Protein AF-A0A2Z5AEL7-F1 (afdb_monomer_lite)

Radius of gyration: 12.7 Å; chains: 1; bounding box: 28×24×34 Å

Structure (mmCIF, N/CA/C/O backbone):
data_AF-A0A2Z5AEL7-F1
#
_entry.id   AF-A0A2Z5AEL7-F1
#
loop_
_atom_site.group_PDB
_atom_site.id
_atom_site.type_symbol
_atom_site.label_atom_id
_atom_site.label_alt_id
_atom_site.label_comp_id
_atom_site.label_asym_id
_atom_site.label_entity_id
_atom_site.label_seq_id
_atom_site.pdbx_PDB_ins_code
_atom_site.Cartn_x
_atom_site.Cartn_y
_atom_site.Cartn_z
_atom_site.occupancy
_atom_site.B_iso_or_equiv
_atom_site.auth_seq_id
_atom_site.auth_comp_id
_atom_site.auth_asym_id
_atom_site.auth_atom_id
_atom_site.pdbx_PDB_model_num
ATOM 1 N N . MET A 1 1 ? 16.625 4.381 -24.983 1.00 64.56 1 MET A N 1
ATOM 2 C CA . MET A 1 1 ? 16.957 5.186 -23.787 1.00 64.56 1 MET A CA 1
ATOM 3 C C . MET A 1 1 ? 15.971 4.847 -22.680 1.00 64.56 1 MET A C 1
ATOM 5 O O . MET A 1 1 ? 14.774 4.874 -22.933 1.00 64.56 1 MET A O 1
ATOM 9 N N . SER A 1 2 ? 16.451 4.452 -21.500 1.00 80.88 2 SER A N 1
ATOM 10 C CA . SER A 1 2 ? 15.595 4.210 -20.331 1.00 80.88 2 SER A CA 1
ATOM 11 C C . SER A 1 2 ? 15.525 5.491 -19.506 1.00 80.88 2 SER A C 1
ATOM 13 O O . SER A 1 2 ? 16.560 6.098 -19.249 1.00 80.88 2 SER A O 1
ATOM 15 N N . HIS A 1 3 ? 14.322 5.922 -19.128 1.00 80.19 3 HIS A N 1
ATOM 16 C CA . HIS A 1 3 ? 14.151 7.083 -18.256 1.00 80.19 3 HIS A CA 1
ATOM 17 C C . HIS A 1 3 ? 14.838 6.812 -16.899 1.00 80.19 3 HIS A C 1
ATOM 19 O O . HIS A 1 3 ? 14.639 5.714 -16.373 1.00 80.19 3 HIS A O 1
ATOM 25 N N . PRO A 1 4 ? 15.587 7.762 -16.299 1.00 83.69 4 PRO A N 1
ATOM 26 C CA . PRO A 1 4 ? 16.315 7.538 -15.040 1.00 83.69 4 PRO A CA 1
ATOM 27 C C . PRO A 1 4 ? 15.433 7.068 -13.877 1.00 83.69 4 PRO A C 1
ATOM 29 O O . PRO A 1 4 ? 15.883 6.340 -13.004 1.00 83.69 4 PRO A O 1
ATOM 32 N N . LEU A 1 5 ? 14.153 7.450 -13.891 1.00 82.25 5 LEU A N 1
ATOM 33 C CA . LEU A 1 5 ? 13.171 7.049 -12.875 1.00 82.25 5 LEU A CA 1
ATOM 34 C C . LEU A 1 5 ? 12.428 5.742 -13.192 1.00 82.25 5 LEU A C 1
ATOM 36 O O . LEU A 1 5 ? 11.562 5.336 -12.417 1.00 82.25 5 LEU A O 1
ATOM 40 N N . ARG A 1 6 ? 12.699 5.082 -14.326 1.00 80.44 6 ARG A N 1
ATOM 41 C CA . ARG A 1 6 ? 12.043 3.806 -14.649 1.00 80.44 6 ARG A CA 1
ATOM 42 C C . ARG A 1 6 ? 12.384 2.790 -13.553 1.00 80.44 6 ARG A C 1
ATOM 44 O O . ARG A 1 6 ? 13.552 2.550 -13.289 1.00 80.44 6 ARG A O 1
ATOM 51 N N . GLY A 1 7 ? 11.356 2.210 -12.933 1.00 83.00 7 GLY A N 1
ATOM 52 C CA . GLY A 1 7 ? 11.494 1.308 -11.782 1.00 83.00 7 GLY A CA 1
ATOM 53 C C . GLY A 1 7 ? 11.380 1.995 -10.416 1.00 83.00 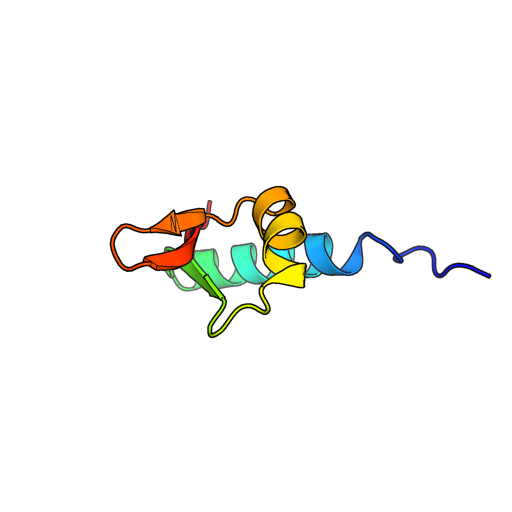7 GLY A C 1
ATOM 54 O O . GLY A 1 7 ? 11.075 1.322 -9.444 1.00 83.00 7 GLY A O 1
ATOM 55 N N . TYR A 1 8 ? 11.519 3.323 -10.344 1.00 87.19 8 TYR A N 1
ATOM 56 C CA . TYR A 1 8 ? 11.416 4.090 -9.093 1.00 87.19 8 TYR A CA 1
ATOM 57 C C . TYR A 1 8 ? 10.103 4.858 -8.941 1.00 87.19 8 TYR A C 1
ATOM 59 O O . TYR A 1 8 ? 9.763 5.259 -7.833 1.00 87.19 8 TYR A O 1
ATOM 67 N N . VAL A 1 9 ? 9.350 5.063 -10.030 1.00 88.56 9 VAL A N 1
ATOM 68 C CA . VAL A 1 9 ? 8.100 5.849 -10.006 1.00 88.56 9 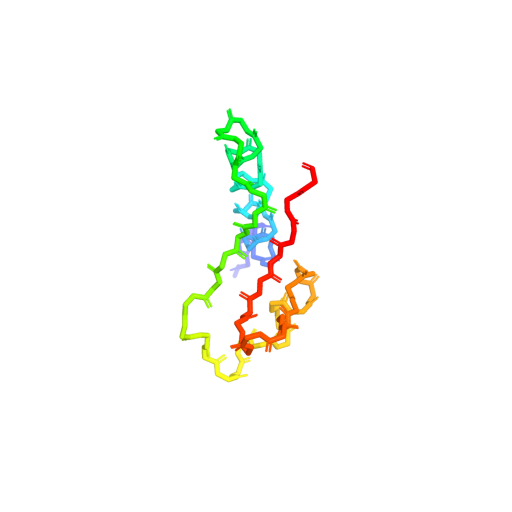VAL A CA 1
ATOM 69 C C . VAL A 1 9 ? 7.132 5.338 -8.934 1.00 88.56 9 VAL A C 1
ATOM 71 O O . VAL A 1 9 ? 6.599 6.139 -8.177 1.00 88.56 9 VAL A O 1
ATOM 74 N N . ALA A 1 10 ? 6.948 4.019 -8.815 1.00 87.38 10 ALA A N 1
ATOM 75 C CA . ALA A 1 10 ? 6.045 3.440 -7.821 1.00 87.38 10 ALA A CA 1
ATOM 76 C C . ALA A 1 10 ? 6.500 3.719 -6.379 1.00 87.38 10 ALA A C 1
ATOM 78 O O . ALA A 1 10 ? 5.709 4.204 -5.575 1.00 87.38 10 ALA A O 1
ATOM 79 N N . THR A 1 11 ? 7.779 3.489 -6.072 1.00 90.31 11 THR A N 1
ATOM 80 C CA . THR A 1 11 ? 8.355 3.752 -4.746 1.00 90.31 11 THR A CA 1
ATOM 81 C C . THR A 1 11 ? 8.280 5.233 -4.380 1.00 90.31 11 THR A C 1
ATOM 83 O O . THR A 1 11 ? 7.871 5.573 -3.275 1.00 90.31 11 THR A O 1
ATOM 86 N N . LEU A 1 12 ? 8.617 6.126 -5.314 1.00 92.44 12 LEU A N 1
ATOM 87 C CA . LEU A 1 12 ? 8.572 7.572 -5.085 1.00 92.44 12 LEU A CA 1
ATOM 88 C C . LEU A 1 12 ? 7.141 8.073 -4.850 1.00 92.44 12 LEU A C 1
ATOM 90 O O . LEU A 1 12 ? 6.919 8.877 -3.947 1.00 92.44 12 LEU A O 1
ATOM 94 N N . MET A 1 13 ? 6.166 7.580 -5.623 1.00 91.94 13 MET A N 1
ATOM 95 C CA . MET A 1 13 ? 4.753 7.898 -5.388 1.00 91.94 13 MET A CA 1
ATOM 96 C C . MET A 1 13 ? 4.283 7.390 -4.024 1.00 91.94 13 MET A C 1
ATOM 98 O O . MET A 1 13 ? 3.555 8.100 -3.337 1.00 91.94 13 MET A O 1
ATOM 102 N N . LEU A 1 14 ? 4.712 6.193 -3.617 1.00 93.44 14 LEU A N 1
ATOM 103 C CA . LEU A 1 14 ? 4.328 5.627 -2.328 1.00 93.44 14 LEU A CA 1
ATOM 104 C C . LEU A 1 14 ? 4.861 6.457 -1.156 1.00 93.44 14 LEU A C 1
ATOM 106 O O . LEU A 1 14 ? 4.080 6.788 -0.275 1.00 93.44 14 LEU A O 1
ATOM 110 N N . ILE A 1 15 ? 6.128 6.883 -1.197 1.00 93.81 15 ILE A N 1
ATOM 111 C CA . ILE A 1 15 ? 6.719 7.758 -0.166 1.00 93.81 15 ILE A CA 1
ATOM 112 C C . ILE A 1 15 ? 5.904 9.050 -0.003 1.00 93.81 15 ILE A C 1
ATOM 114 O O . ILE A 1 15 ? 5.620 9.486 1.116 1.00 93.81 15 ILE A O 1
ATOM 118 N N . ALA A 1 16 ? 5.503 9.666 -1.119 1.00 94.69 16 ALA A N 1
ATOM 119 C CA . ALA A 1 16 ? 4.689 10.877 -1.089 1.00 94.69 16 ALA A CA 1
ATOM 120 C C . ALA A 1 16 ? 3.290 10.618 -0.502 1.00 94.69 16 ALA A C 1
ATOM 122 O O . ALA A 1 16 ? 2.805 11.411 0.306 1.00 94.69 16 AL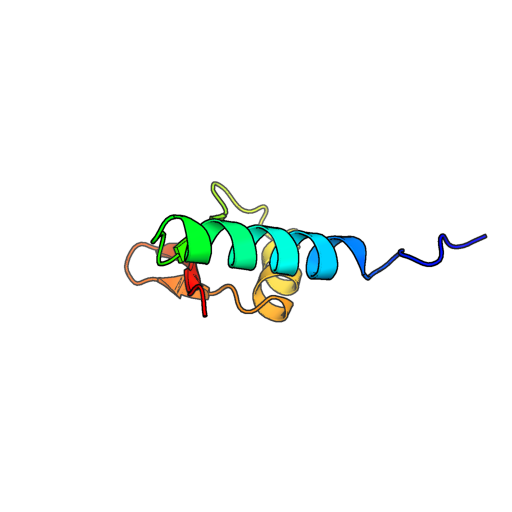A A O 1
ATOM 123 N N . LEU A 1 17 ? 2.656 9.502 -0.878 1.00 94.25 17 LEU A N 1
ATOM 124 C CA . LEU A 1 17 ? 1.343 9.108 -0.364 1.00 94.25 17 LEU A CA 1
ATOM 125 C C . LEU A 1 17 ? 1.376 8.794 1.133 1.00 94.25 17 LEU A C 1
ATOM 127 O O . LEU A 1 17 ? 0.473 9.222 1.844 1.00 94.25 17 LEU A O 1
ATOM 131 N N . GLU A 1 18 ? 2.402 8.096 1.617 1.00 95.38 18 GLU A N 1
ATOM 132 C CA . GLU A 1 18 ? 2.577 7.812 3.045 1.00 95.38 18 GLU A CA 1
ATOM 133 C C . GLU A 1 18 ? 2.781 9.089 3.849 1.00 95.38 18 GLU A C 1
ATOM 135 O O . GLU A 1 18 ? 2.082 9.305 4.834 1.00 95.38 18 GLU A O 1
ATOM 140 N N . SER A 1 19 ? 3.654 9.984 3.375 1.00 95.69 19 SER A N 1
ATOM 141 C CA . SER A 1 19 ? 3.889 11.280 4.023 1.00 95.69 19 SER A CA 1
ATOM 142 C C . SER A 1 19 ? 2.597 12.092 4.140 1.00 95.69 19 SER A C 1
ATOM 144 O O . SER A 1 19 ? 2.316 12.695 5.176 1.00 95.69 19 SER A O 1
ATOM 146 N N . TYR A 1 20 ? 1.785 12.094 3.078 1.00 95.75 20 TYR A N 1
ATOM 147 C CA . TYR A 1 20 ? 0.491 12.768 3.087 1.00 95.75 20 TYR A CA 1
ATOM 148 C C . TYR A 1 20 ? -0.499 12.094 4.042 1.00 95.75 20 TYR A C 1
ATOM 150 O O . TYR A 1 20 ? -1.116 12.780 4.854 1.00 95.75 20 TYR A O 1
ATOM 158 N N . ALA A 1 21 ? -0.624 10.765 3.980 1.00 96.56 21 ALA A N 1
ATOM 159 C CA . ALA A 1 21 ? -1.528 9.990 4.823 1.00 96.56 21 ALA A CA 1
ATOM 160 C C . ALA A 1 21 ? -1.210 10.164 6.316 1.00 96.56 21 ALA A C 1
ATOM 162 O O . ALA A 1 21 ? -2.125 10.422 7.101 1.00 96.56 21 ALA A O 1
ATOM 163 N N . ALA A 1 22 ? 0.073 10.129 6.687 1.00 96.00 22 ALA A N 1
ATOM 164 C CA . ALA A 1 22 ? 0.536 10.411 8.041 1.00 96.00 22 ALA A CA 1
ATOM 165 C C . ALA A 1 22 ? 0.142 11.830 8.480 1.00 96.00 22 ALA A C 1
ATOM 167 O O . ALA A 1 22 ? -0.418 12.017 9.561 1.00 96.00 22 ALA A O 1
ATOM 168 N N . GLY A 1 23 ? 0.339 12.824 7.606 1.00 96.44 23 GLY A N 1
ATOM 169 C CA . GLY A 1 23 ? -0.023 14.219 7.869 1.00 96.44 23 GLY A CA 1
ATOM 170 C C . GLY A 1 23 ? -1.515 14.457 8.137 1.00 96.44 23 GLY A C 1
ATOM 171 O O . GLY A 1 23 ? -1.858 15.404 8.843 1.00 96.44 23 GLY A O 1
ATOM 172 N N . ILE A 1 24 ? -2.401 13.600 7.617 1.00 96.69 24 ILE A N 1
ATOM 173 C CA . ILE A 1 24 ? -3.857 13.688 7.828 1.00 96.69 24 ILE A CA 1
ATOM 174 C C . ILE A 1 24 ? -4.415 12.613 8.777 1.00 96.69 24 ILE A C 1
ATOM 176 O O . ILE A 1 24 ? -5.631 12.515 8.938 1.00 96.69 24 ILE A O 1
ATOM 180 N N . GLY A 1 25 ? -3.556 11.805 9.407 1.00 95.75 25 GLY A N 1
ATOM 181 C CA . GLY A 1 25 ? -3.965 10.766 10.357 1.00 95.75 25 GLY A CA 1
ATOM 182 C C . GLY A 1 25 ? -4.664 9.556 9.725 1.00 95.75 25 GLY A C 1
ATOM 183 O O . GLY A 1 25 ? -5.464 8.892 10.386 1.00 95.75 25 GLY A O 1
ATOM 184 N N . VAL A 1 26 ? -4.393 9.261 8.451 1.00 96.38 26 VAL A N 1
ATOM 185 C CA . VAL A 1 26 ? -4.897 8.060 7.773 1.00 96.38 26 VAL A CA 1
ATOM 186 C C . VAL A 1 26 ? -3.935 6.896 8.036 1.00 96.38 26 VAL A C 1
ATOM 188 O O . VAL A 1 26 ? -2.788 6.957 7.607 1.00 96.38 26 VAL A O 1
ATOM 191 N N . PRO A 1 27 ? -4.379 5.808 8.694 1.00 94.69 27 PRO A N 1
ATOM 192 C CA . PRO A 1 27 ? -3.472 4.752 9.151 1.00 94.69 27 PRO A CA 1
ATOM 193 C C . PRO A 1 27 ? -3.125 3.723 8.068 1.00 94.69 27 PRO A C 1
ATOM 195 O O . PRO A 1 27 ? -2.235 2.899 8.250 1.00 94.69 27 PRO A O 1
ATOM 198 N N . THR A 1 28 ? -3.863 3.703 6.954 1.00 95.81 28 THR A N 1
ATOM 199 C CA . THR A 1 28 ? -3.720 2.678 5.912 1.00 95.81 28 THR A CA 1
ATOM 200 C C . THR A 1 28 ? -3.967 3.229 4.519 1.00 95.81 28 THR A C 1
ATOM 202 O O . THR A 1 28 ? -4.880 4.022 4.302 1.00 95.81 28 THR A O 1
ATOM 205 N N . ILE A 1 29 ? -3.194 2.731 3.556 1.00 96.12 29 ILE A N 1
ATOM 206 C CA . ILE A 1 29 ? -3.410 2.942 2.124 1.00 96.12 29 ILE A CA 1
ATOM 207 C C . ILE A 1 29 ? -4.057 1.679 1.557 1.00 96.12 29 ILE A C 1
ATOM 209 O O . ILE A 1 29 ? -3.545 0.576 1.748 1.00 96.12 29 ILE A O 1
ATOM 213 N N . LEU A 1 30 ? -5.178 1.838 0.854 1.00 95.69 30 LEU A N 1
ATOM 214 C CA . LEU A 1 30 ? -5.928 0.758 0.211 1.00 95.69 30 LEU A CA 1
ATOM 215 C C . LEU A 1 30 ? -5.714 0.796 -1.304 1.00 95.69 30 LEU A C 1
ATOM 217 O O . LEU A 1 30 ? -5.859 1.853 -1.914 1.00 95.69 30 LEU A O 1
ATOM 221 N N . ILE A 1 31 ? -5.462 -0.364 -1.913 1.00 94.81 31 ILE A N 1
ATOM 222 C CA . ILE A 1 31 ? -5.562 -0.534 -3.365 1.00 94.81 31 ILE A CA 1
ATOM 223 C C . ILE A 1 31 ? -6.931 -1.145 -3.691 1.00 94.81 31 ILE A C 1
ATOM 225 O O . ILE A 1 31 ? -7.137 -2.339 -3.446 1.00 94.81 31 ILE A O 1
ATOM 229 N N . PRO A 1 32 ? -7.884 -0.361 -4.223 1.00 92.25 32 PRO A N 1
ATOM 230 C CA . PRO A 1 32 ? -9.147 -0.911 -4.688 1.00 92.25 32 PRO A CA 1
ATOM 231 C C . PRO A 1 32 ? -8.909 -1.752 -5.946 1.00 92.25 32 PRO A C 1
ATOM 233 O O . PRO A 1 32 ? -8.143 -1.355 -6.820 1.00 92.25 32 PRO A O 1
ATOM 236 N N . GLU A 1 33 ? -9.565 -2.912 -6.025 1.00 90.62 33 GLU A N 1
ATOM 237 C CA . GLU A 1 33 ? -9.651 -3.731 -7.247 1.00 90.62 33 GLU A CA 1
ATOM 238 C C . GLU A 1 33 ? -8.295 -3.982 -7.938 1.00 90.62 33 GLU A C 1
ATOM 240 O O . GLU A 1 33 ? -8.145 -3.845 -9.151 1.00 90.62 33 GLU A O 1
ATOM 245 N N . ALA A 1 34 ? -7.279 -4.352 -7.150 1.00 90.69 34 ALA A N 1
ATOM 246 C CA . ALA A 1 34 ? -5.946 -4.626 -7.672 1.00 90.69 34 ALA A CA 1
ATOM 247 C C . ALA A 1 34 ? -5.984 -5.706 -8.769 1.00 90.69 34 ALA A C 1
ATOM 249 O O . ALA A 1 34 ? -6.473 -6.819 -8.557 1.00 90.69 34 ALA A O 1
ATOM 250 N N . LEU A 1 35 ? -5.400 -5.397 -9.929 1.00 93.69 35 LEU A N 1
ATOM 251 C CA . LEU A 1 35 ? -5.221 -6.375 -10.999 1.00 93.69 35 LEU A CA 1
ATOM 252 C C . LEU A 1 35 ? -4.369 -7.544 -10.492 1.00 93.69 35 LEU A C 1
ATOM 254 O O . LEU A 1 35 ? -3.300 -7.332 -9.920 1.00 93.69 35 LEU A O 1
ATOM 258 N N . ALA A 1 36 ? -4.798 -8.781 -10.759 1.00 92.38 36 ALA A N 1
ATOM 259 C CA . ALA A 1 36 ? -4.127 -9.981 -10.249 1.00 92.38 36 ALA A CA 1
ATOM 260 C C . ALA A 1 36 ? -2.626 -10.029 -10.599 1.00 92.38 36 ALA A C 1
ATOM 262 O O . ALA A 1 36 ? -1.802 -10.392 -9.762 1.00 92.38 36 ALA A O 1
ATOM 263 N N . GLY A 1 37 ? -2.256 -9.589 -11.808 1.00 94.75 37 GLY A N 1
ATOM 264 C CA . GLY A 1 37 ? -0.860 -9.522 -12.253 1.00 94.75 37 GLY A CA 1
ATOM 265 C C . GLY A 1 37 ? -0.005 -8.459 -11.551 1.00 94.75 37 GLY A C 1
ATOM 266 O O . GLY A 1 37 ? 1.216 -8.555 -11.591 1.00 94.75 37 GLY A O 1
ATOM 267 N N . ALA A 1 38 ? -0.618 -7.473 -10.890 1.00 91.56 38 ALA A N 1
ATOM 268 C CA . ALA A 1 38 ? 0.079 -6.403 -10.171 1.00 91.56 38 ALA A CA 1
ATOM 269 C C . ALA A 1 38 ? 0.304 -6.719 -8.681 1.00 91.56 38 ALA A C 1
ATOM 271 O O . ALA A 1 38 ? 1.080 -6.033 -8.016 1.00 91.56 38 ALA A O 1
ATOM 272 N N . ILE A 1 39 ? -0.340 -7.765 -8.142 1.00 95.12 39 ILE A N 1
ATOM 273 C CA . ILE A 1 39 ? -0.206 -8.165 -6.731 1.00 95.12 39 ILE A CA 1
ATOM 274 C C . ILE A 1 39 ? 1.261 -8.395 -6.318 1.00 95.12 39 ILE A C 1
ATOM 276 O O . ILE A 1 39 ? 1.626 -7.921 -5.242 1.00 95.12 39 ILE A O 1
ATOM 280 N N . PRO A 1 40 ? 2.125 -9.067 -7.112 1.00 94.81 40 PRO A N 1
ATOM 281 C CA . PRO A 1 40 ? 3.533 -9.234 -6.747 1.00 94.81 40 PRO A CA 1
ATOM 282 C C . PRO A 1 40 ? 4.257 -7.898 -6.540 1.00 94.81 40 PRO A C 1
ATOM 284 O O . PRO A 1 40 ? 4.933 -7.728 -5.531 1.00 94.81 40 PRO A O 1
ATOM 287 N N . THR A 1 41 ? 4.029 -6.918 -7.418 1.00 92.12 41 THR A N 1
ATOM 288 C CA . THR A 1 41 ? 4.600 -5.568 -7.289 1.00 92.12 41 THR A CA 1
ATOM 289 C C . THR A 1 41 ? 4.092 -4.855 -6.037 1.00 92.12 41 THR A C 1
ATOM 291 O O . THR A 1 41 ? 4.865 -4.227 -5.323 1.00 92.12 41 THR A O 1
ATOM 294 N N . TYR A 1 42 ? 2.803 -4.975 -5.712 1.00 94.31 42 TYR A N 1
ATOM 295 C CA . TYR A 1 42 ? 2.273 -4.402 -4.473 1.00 94.31 42 TYR A CA 1
ATOM 296 C C . TYR A 1 42 ? 2.867 -5.059 -3.218 1.00 94.31 42 TYR A C 1
ATOM 298 O O . TYR A 1 42 ? 3.113 -4.366 -2.233 1.00 94.31 42 TYR A O 1
ATOM 306 N N . ARG A 1 43 ? 3.166 -6.363 -3.251 1.00 95.31 43 ARG A N 1
ATOM 307 C CA . ARG A 1 43 ? 3.860 -7.044 -2.143 1.00 95.31 43 ARG A CA 1
ATOM 308 C C . ARG A 1 43 ? 5.287 -6.537 -1.947 1.00 95.31 43 ARG A C 1
ATOM 310 O O . ARG A 1 43 ? 5.695 -6.360 -0.805 1.00 95.31 43 ARG A O 1
ATOM 317 N N . GLU A 1 44 ? 6.019 -6.259 -3.028 1.00 93.81 44 GLU A N 1
ATOM 318 C CA . GLU A 1 44 ? 7.346 -5.613 -2.958 1.00 93.81 44 GLU A CA 1
ATOM 319 C C . GLU A 1 44 ? 7.274 -4.221 -2.312 1.00 93.81 44 GLU A C 1
ATOM 321 O O . GLU A 1 44 ? 8.223 -3.772 -1.677 1.00 93.81 44 GLU A O 1
ATOM 326 N N . LEU A 1 45 ? 6.119 -3.564 -2.429 1.00 93.44 45 LEU A N 1
ATOM 327 C CA . LEU A 1 45 ? 5.804 -2.283 -1.805 1.00 93.44 45 LEU A CA 1
ATOM 328 C C . LEU A 1 45 ? 5.142 -2.426 -0.422 1.00 93.44 45 LEU A C 1
ATOM 330 O O . LEU A 1 45 ? 4.546 -1.470 0.065 1.00 93.44 45 LEU A O 1
ATOM 334 N N . SER A 1 46 ? 5.228 -3.600 0.211 1.00 95.19 46 SER A N 1
ATOM 335 C CA . SER A 1 46 ? 4.690 -3.897 1.548 1.00 95.19 46 SER A CA 1
ATOM 336 C C . SER A 1 46 ? 3.165 -3.796 1.686 1.00 95.19 46 SER A C 1
ATOM 338 O O . SER A 1 46 ? 2.649 -3.575 2.784 1.00 95.19 46 SER A O 1
ATOM 340 N N . PHE A 1 47 ? 2.425 -3.996 0.594 1.00 96.69 47 PHE A N 1
ATOM 341 C CA . PHE A 1 47 ? 0.984 -4.213 0.662 1.00 96.69 47 PHE A CA 1
ATOM 342 C C . PHE A 1 47 ? 0.662 -5.692 0.881 1.00 96.69 47 PHE A C 1
ATOM 344 O O . PHE A 1 47 ? 1.184 -6.577 0.196 1.00 96.69 47 PHE A O 1
ATOM 351 N N . TYR A 1 48 ? -0.281 -5.955 1.781 1.00 97.06 48 TYR A N 1
ATOM 352 C CA . TYR A 1 48 ? -0.754 -7.294 2.115 1.00 97.06 48 TYR A CA 1
ATOM 353 C C . TYR A 1 48 ? -2.273 -7.324 2.247 1.00 97.06 48 TYR A C 1
ATOM 355 O O . TYR A 1 48 ? -2.920 -6.309 2.503 1.00 97.06 48 TYR A O 1
ATOM 363 N N . TYR A 1 49 ? -2.857 -8.506 2.062 1.00 96.25 49 TYR A N 1
ATOM 364 C CA . TYR A 1 49 ? -4.282 -8.689 2.296 1.00 96.25 49 TYR A CA 1
ATOM 365 C C . TYR A 1 49 ? -4.582 -8.661 3.796 1.00 96.25 49 TYR A C 1
ATOM 367 O O . TYR A 1 49 ? -3.972 -9.401 4.567 1.00 96.25 49 TYR A O 1
ATOM 375 N N . ASN A 1 50 ? -5.532 -7.823 4.207 1.00 95.06 50 ASN A N 1
ATOM 376 C CA . ASN A 1 50 ? -6.074 -7.847 5.564 1.00 95.06 50 ASN A CA 1
ATOM 377 C C . ASN A 1 50 ? -7.129 -8.963 5.730 1.00 95.06 50 ASN A C 1
ATOM 379 O O . ASN A 1 50 ? -7.489 -9.660 4.780 1.00 95.06 50 ASN A O 1
ATOM 383 N N . SER A 1 51 ? -7.687 -9.100 6.936 1.00 95.12 51 SER A N 1
ATOM 384 C CA . SER A 1 51 ? -8.741 -10.083 7.247 1.00 95.12 51 SER A CA 1
ATOM 385 C C . SER A 1 51 ? -10.044 -9.895 6.457 1.00 95.12 51 SER A C 1
ATOM 387 O O . SER A 1 51 ? -10.869 -10.803 6.423 1.00 95.12 51 SER A O 1
ATOM 389 N N . LYS A 1 52 ? -10.232 -8.741 5.804 1.00 94.5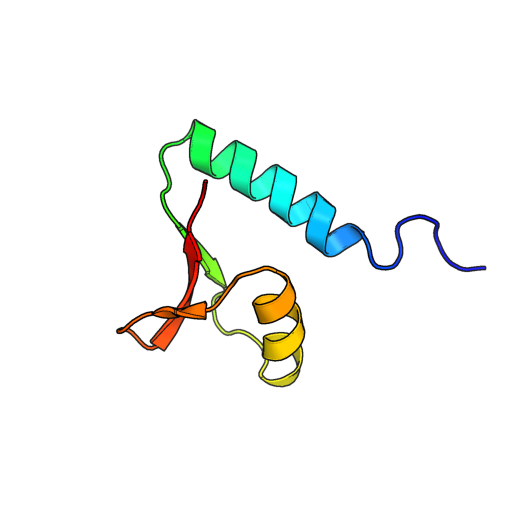6 52 LYS A N 1
ATOM 390 C CA . LYS A 1 52 ? -11.377 -8.434 4.933 1.00 94.56 52 LYS A CA 1
ATOM 391 C C . LYS A 1 52 ? -11.092 -8.729 3.456 1.00 94.56 52 LYS A C 1
ATOM 393 O O . LYS A 1 52 ? -11.913 -8.394 2.609 1.00 94.56 52 LYS A O 1
ATOM 398 N N . GLY A 1 53 ? -9.930 -9.303 3.131 1.00 92.38 53 GLY A N 1
ATOM 399 C CA . GLY A 1 53 ? -9.529 -9.568 1.749 1.00 92.38 53 GLY A CA 1
ATOM 400 C C . GLY A 1 53 ? -9.171 -8.305 0.961 1.00 92.38 53 GLY A C 1
ATOM 401 O O . GLY A 1 53 ? -9.193 -8.321 -0.265 1.00 92.38 53 GLY A O 1
ATOM 402 N N . GLN A 1 54 ? -8.824 -7.210 1.641 1.00 94.69 54 GLN A N 1
ATOM 403 C CA . GLN 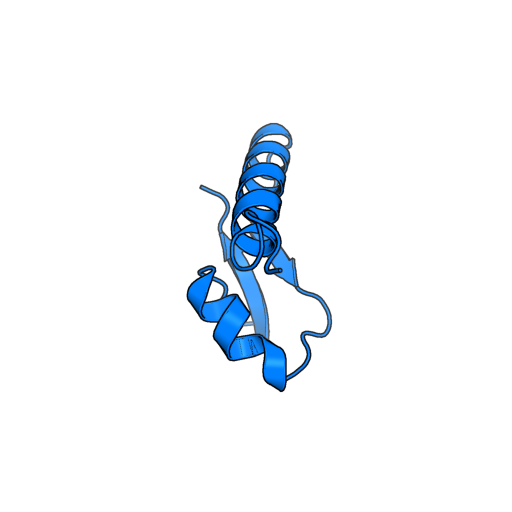A 1 54 ? -8.426 -5.953 1.007 1.00 94.69 54 GLN A CA 1
ATOM 404 C C . GLN A 1 54 ? -6.905 -5.825 0.983 1.0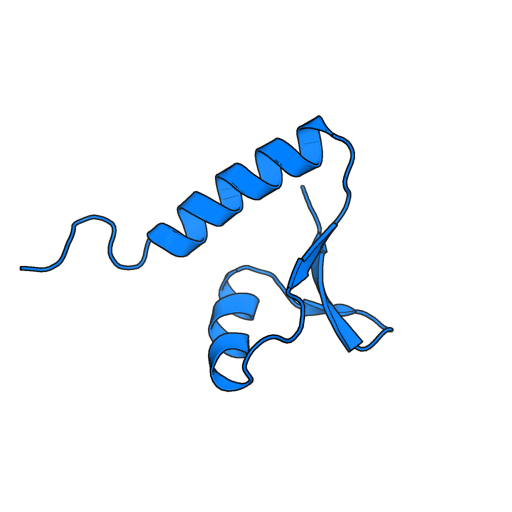0 94.69 54 GLN A C 1
ATOM 406 O O . GLN A 1 54 ? -6.259 -6.079 2.000 1.00 94.69 54 GLN A O 1
ATOM 411 N N . LEU A 1 55 ? -6.340 -5.404 -0.148 1.00 97.31 55 LEU A N 1
ATOM 412 C CA . LEU A 1 55 ? -4.904 -5.183 -0.293 1.00 97.31 55 LEU A CA 1
ATOM 413 C C . LEU A 1 55 ? -4.529 -3.814 0.288 1.00 97.31 55 LEU A C 1
ATOM 415 O O . LEU A 1 55 ? -4.866 -2.777 -0.285 1.00 97.31 55 LEU A O 1
ATOM 419 N N . VAL A 1 56 ? -3.856 -3.816 1.437 1.00 97.00 56 VAL A N 1
ATOM 420 C CA . VAL A 1 56 ? -3.559 -2.607 2.213 1.00 97.00 56 VAL A CA 1
ATOM 421 C C . VAL A 1 56 ? -2.093 -2.530 2.616 1.00 97.00 56 VAL A C 1
ATOM 423 O O . VAL A 1 56 ? -1.437 -3.555 2.795 1.00 97.00 56 VAL A O 1
ATOM 426 N N . LYS A 1 57 ? -1.604 -1.311 2.823 1.00 96.56 57 LYS A N 1
ATOM 427 C CA . LYS A 1 57 ? -0.329 -1.014 3.482 1.00 96.56 57 LYS A CA 1
ATOM 428 C C . LYS A 1 57 ? -0.588 -0.148 4.708 1.00 96.56 57 LYS A C 1
ATOM 430 O O . LYS A 1 57 ? -1.384 0.785 4.634 1.00 96.56 57 LYS A O 1
ATOM 435 N N . GLN A 1 58 ? 0.052 -0.483 5.825 1.00 96.31 58 GLN A N 1
ATOM 436 C CA . GLN A 1 58 ? 0.070 0.385 7.002 1.00 96.31 58 GLN A CA 1
ATOM 437 C C . GLN A 1 58 ? 0.960 1.592 6.711 1.00 96.31 58 GLN A C 1
ATOM 439 O O . GLN A 1 58 ? 2.025 1.432 6.107 1.00 96.31 58 GLN A O 1
ATOM 444 N N . VAL A 1 59 ? 0.485 2.769 7.105 1.00 93.69 59 VAL A N 1
ATOM 445 C CA . VAL A 1 59 ? 1.273 4.002 7.077 1.00 93.69 59 VAL A CA 1
ATOM 446 C C . VAL A 1 59 ? 2.181 3.997 8.303 1.00 93.69 59 VAL A C 1
ATOM 448 O O . VAL A 1 59 ? 1.720 3.680 9.401 1.00 93.69 59 VAL A O 1
ATOM 451 N N . GLU A 1 60 ? 3.461 4.290 8.084 1.00 79.19 60 GLU A N 1
ATOM 452 C CA . GLU A 1 60 ? 4.476 4.439 9.137 1.00 79.19 60 GLU A CA 1
ATOM 453 C C . GLU A 1 60 ? 4.503 5.858 9.718 1.00 79.19 60 GLU A C 1
ATOM 455 O O . GLU A 1 60 ? 4.261 6.824 8.955 1.00 79.19 60 GLU A O 1
#

Foldseek 3Di:
DDDPCVVPPVVVVVVVVLVVCVVVVNFKDWDPPDDPVCVVVLVVVVWDQDPVRTTMHTRD

Organism: NCBI:txid47885

Secondary structure (DSSP, 8-state):
---TTTTTHHHHHHHHHHHHHHHTT--EEEETT--GGGHHHHHHTT-EE-TTS-EEEE--

Sequence (60 aa):
MSHPLRGYVATLMLIALESYAAGIGVPTILIPEALAGAIPTYRELSFYYNSKGQLVKQVE

pLDDT: mean 92.21, std 5.92, range [64.56, 97.31]